Protein AF-A0A1H0SDX4-F1 (afdb_monomer_lite)

Foldseek 3Di:
DPDPVPCDDCLHPVNLVVLLVVLVVCVVVPNLLVSLVSLLVSLVSDDQPSVLVSLVSSLVSLVSDPPLVSSLVVLVSSLVSLVVSDDPSSVVSNVVSVVVNVVSVVVVVVVVVVVVVVVVVVVPPDPPPPPPPDPDPDDPPPPDD

Structure (mmCIF, N/CA/C/O backbone):
data_AF-A0A1H0SDX4-F1
#
_entry.id   AF-A0A1H0SDX4-F1
#
loop_
_atom_site.group_PDB
_atom_site.id
_atom_site.type_symbol
_atom_site.label_atom_id
_atom_site.label_alt_id
_atom_site.label_comp_id
_atom_site.label_asym_id
_atom_site.label_entity_id
_atom_site.label_seq_id
_atom_site.pdbx_PDB_ins_code
_atom_site.Cartn_x
_atom_site.Cartn_y
_atom_site.Cartn_z
_atom_site.occupancy
_atom_site.B_iso_or_equiv
_atom_site.auth_seq_id
_atom_site.auth_comp_id
_atom_site.auth_asym_id
_atom_site.auth_atom_id
_atom_site.pdbx_PDB_model_num
ATOM 1 N N . MET A 1 1 ? 18.695 -20.859 -31.201 1.00 43.53 1 MET A N 1
ATOM 2 C CA . MET A 1 1 ? 17.356 -20.350 -30.826 1.00 43.53 1 MET A CA 1
ATOM 3 C C . MET A 1 1 ? 17.317 -20.017 -29.330 1.00 43.53 1 MET A C 1
ATOM 5 O O . MET A 1 1 ? 16.929 -20.869 -28.556 1.00 43.53 1 MET A O 1
ATOM 9 N N . ARG A 1 2 ? 17.788 -18.836 -28.889 1.00 47.84 2 ARG A N 1
ATOM 10 C CA . ARG A 1 2 ? 17.746 -18.411 -27.460 1.00 47.84 2 ARG A CA 1
ATOM 11 C C . ARG A 1 2 ? 17.430 -16.915 -27.259 1.00 47.84 2 ARG A C 1
ATOM 13 O O . ARG A 1 2 ? 17.749 -16.353 -26.220 1.00 47.84 2 ARG A O 1
ATOM 20 N N . ARG A 1 3 ? 16.884 -16.236 -28.276 1.00 45.00 3 ARG A N 1
ATOM 21 C CA . ARG A 1 3 ? 16.671 -14.774 -28.240 1.00 45.00 3 ARG A CA 1
ATOM 22 C C . ARG A 1 3 ? 15.205 -14.359 -28.066 1.00 45.00 3 ARG A C 1
ATOM 24 O O . ARG A 1 3 ? 14.972 -13.271 -27.576 1.00 45.00 3 ARG A O 1
ATOM 31 N N . VAL A 1 4 ? 14.257 -15.238 -28.398 1.00 45.03 4 VAL A N 1
ATOM 32 C CA . VAL A 1 4 ? 12.817 -14.915 -28.457 1.00 45.03 4 VAL A CA 1
ATOM 33 C C . VAL A 1 4 ? 12.104 -15.111 -27.106 1.00 45.03 4 VAL A C 1
ATOM 35 O O . VAL A 1 4 ? 11.109 -14.460 -26.832 1.00 45.03 4 VAL A O 1
ATOM 38 N N . GLU A 1 5 ? 12.636 -15.935 -26.197 1.00 45.16 5 GLU A N 1
ATOM 39 C CA . GLU A 1 5 ? 11.989 -16.209 -24.894 1.00 45.16 5 GLU A CA 1
ATOM 40 C C . GLU A 1 5 ? 12.145 -15.081 -23.855 1.00 45.16 5 GLU A C 1
ATOM 42 O O . GLU A 1 5 ? 11.509 -15.127 -22.809 1.00 45.16 5 GLU A O 1
ATOM 47 N N . ARG A 1 6 ? 12.965 -14.056 -24.127 1.00 50.19 6 ARG A N 1
ATOM 48 C CA . ARG A 1 6 ? 13.150 -12.899 -23.227 1.00 50.19 6 ARG A CA 1
ATOM 49 C C . ARG A 1 6 ? 12.238 -11.713 -23.537 1.00 50.19 6 ARG A C 1
ATOM 51 O O . ARG A 1 6 ? 12.244 -10.744 -22.790 1.00 50.19 6 ARG A O 1
ATOM 58 N N . GLU A 1 7 ? 11.482 -11.752 -24.631 1.00 50.78 7 GLU A N 1
ATOM 59 C CA . GLU A 1 7 ? 10.696 -10.593 -25.079 1.00 50.78 7 GLU A CA 1
ATOM 60 C C . GLU A 1 7 ? 9.348 -10.453 -24.345 1.00 50.78 7 GLU A C 1
ATOM 62 O O . GLU A 1 7 ? 8.697 -9.424 -24.477 1.00 50.78 7 GLU A O 1
ATOM 67 N N . HIS A 1 8 ? 8.939 -11.432 -23.524 1.00 58.25 8 HIS A N 1
ATOM 68 C CA . HIS A 1 8 ? 7.619 -11.445 -22.871 1.00 58.25 8 HIS A CA 1
ATOM 69 C C . HIS A 1 8 ? 7.610 -12.044 -21.453 1.00 58.25 8 HIS A C 1
ATOM 71 O O . HIS A 1 8 ? 6.605 -12.615 -21.030 1.00 58.25 8 HIS A O 1
ATOM 77 N N . ASP A 1 9 ? 8.715 -11.958 -20.710 1.00 76.44 9 ASP A N 1
ATOM 78 C CA . ASP A 1 9 ? 8.702 -12.381 -19.306 1.00 76.44 9 ASP A CA 1
ATOM 79 C C . ASP A 1 9 ? 7.972 -11.362 -18.404 1.00 76.44 9 ASP A C 1
ATOM 81 O O . ASP A 1 9 ? 7.604 -10.263 -18.827 1.00 76.44 9 ASP A O 1
ATOM 85 N N . ALA A 1 10 ? 7.721 -11.732 -17.144 1.00 81.19 10 ALA A N 1
ATOM 86 C CA . ALA A 1 10 ? 6.978 -10.899 -16.191 1.00 81.19 10 ALA A CA 1
ATOM 87 C C . ALA A 1 10 ? 7.663 -9.555 -15.861 1.00 81.19 10 ALA A C 1
ATOM 89 O O . ALA A 1 10 ? 7.050 -8.707 -15.210 1.00 81.19 10 ALA A O 1
ATOM 90 N N . SER A 1 11 ? 8.909 -9.367 -16.303 1.00 85.25 11 SER A N 1
ATOM 91 C CA . SER A 1 11 ? 9.686 -8.140 -16.145 1.00 85.25 11 SER A CA 1
ATOM 92 C C . SER A 1 11 ? 9.654 -7.262 -17.397 1.00 85.25 11 SER A C 1
ATOM 94 O O . SER A 1 11 ? 10.165 -6.142 -17.369 1.00 85.25 11 SER A O 1
ATOM 96 N N . HIS A 1 12 ? 9.056 -7.731 -18.497 1.00 88.38 12 HIS A N 1
ATOM 97 C CA . HIS A 1 12 ? 8.905 -6.933 -19.704 1.00 88.38 12 HIS A CA 1
ATOM 98 C C . HIS A 1 12 ? 8.064 -5.672 -19.413 1.00 88.38 12 HIS A C 1
ATOM 100 O O . HIS A 1 12 ? 7.008 -5.784 -18.783 1.00 88.38 12 HIS A O 1
ATOM 106 N N . PRO A 1 13 ? 8.438 -4.478 -19.919 1.00 90.12 13 PRO A N 1
ATOM 107 C CA . PRO A 1 13 ? 7.722 -3.223 -19.663 1.00 90.12 13 PRO A CA 1
ATOM 108 C C . PRO A 1 13 ? 6.201 -3.290 -19.853 1.00 90.12 13 PRO A C 1
ATOM 110 O O . PRO A 1 13 ? 5.449 -2.761 -19.040 1.00 90.12 13 PRO A O 1
ATOM 113 N N . TYR A 1 14 ? 5.718 -3.984 -20.890 1.00 91.25 14 TYR A N 1
ATOM 114 C CA . TYR A 1 14 ? 4.274 -4.177 -21.090 1.00 91.25 14 TYR A CA 1
ATOM 115 C C . TYR A 1 14 ? 3.609 -5.025 -20.001 1.00 91.25 14 TYR A C 1
ATOM 117 O O . TYR A 1 14 ? 2.480 -4.725 -19.622 1.00 91.25 14 TYR A O 1
ATOM 125 N N . ALA A 1 15 ? 4.290 -6.043 -19.470 1.00 91.56 15 ALA A N 1
ATOM 126 C CA . ALA A 1 15 ? 3.773 -6.840 -18.362 1.00 91.56 15 ALA A CA 1
ATOM 127 C C . ALA A 1 15 ? 3.708 -6.010 -17.070 1.00 91.56 15 ALA A C 1
ATOM 129 O O . ALA A 1 15 ? 2.715 -6.074 -16.346 1.00 91.56 15 ALA A O 1
ATOM 130 N N . LEU A 1 16 ? 4.718 -5.168 -16.823 1.00 93.19 16 LEU A N 1
ATOM 131 C CA . LEU A 1 16 ? 4.729 -4.242 -15.687 1.00 93.19 16 LEU A CA 1
ATOM 132 C C . LEU A 1 16 ? 3.601 -3.210 -15.790 1.00 93.19 16 LEU A C 1
ATOM 134 O O . LEU A 1 16 ? 2.842 -3.040 -14.841 1.00 93.19 16 LEU A O 1
ATOM 138 N N . ARG A 1 17 ? 3.410 -2.588 -16.960 1.00 94.69 17 ARG A N 1
ATOM 139 C CA . ARG A 1 17 ? 2.293 -1.652 -17.178 1.00 94.69 17 ARG A CA 1
ATOM 140 C C . ARG A 1 17 ? 0.928 -2.331 -17.068 1.00 94.69 17 ARG A C 1
ATOM 142 O O . ARG A 1 17 ? 0.016 -1.749 -16.491 1.00 94.69 17 ARG A O 1
ATOM 149 N N . ALA A 1 18 ? 0.781 -3.562 -17.556 1.00 95.19 18 ALA A N 1
ATOM 150 C CA . ALA A 1 18 ? -0.452 -4.326 -17.371 1.00 95.19 18 ALA A CA 1
ATOM 151 C C . ALA A 1 18 ? -0.751 -4.582 -15.883 1.00 95.19 18 ALA A C 1
ATOM 153 O O . ALA A 1 18 ? -1.899 -4.460 -15.462 1.00 95.19 18 ALA A O 1
ATOM 154 N N . ARG A 1 19 ? 0.274 -4.867 -15.071 1.00 96.06 19 ARG A N 1
ATOM 155 C CA . ARG A 1 19 ? 0.131 -4.998 -13.613 1.00 96.06 19 ARG A CA 1
ATOM 156 C C . ARG A 1 19 ? -0.230 -3.688 -12.921 1.00 96.06 19 ARG A C 1
ATOM 158 O O . ARG A 1 19 ? -1.080 -3.701 -12.041 1.00 96.06 19 ARG A O 1
ATOM 165 N N . GLU A 1 20 ? 0.342 -2.559 -13.333 1.00 97.19 20 GLU A N 1
ATOM 166 C CA . GLU A 1 20 ? -0.061 -1.244 -12.807 1.00 97.19 20 GLU A CA 1
ATOM 167 C C . GLU A 1 20 ? -1.537 -0.944 -13.096 1.00 97.19 20 GLU A C 1
ATOM 169 O O . GLU A 1 20 ? -2.257 -0.466 -12.222 1.00 97.19 20 GLU A O 1
ATOM 174 N N . LEU A 1 21 ? -2.007 -1.262 -14.307 1.00 97.88 21 LEU A N 1
ATOM 175 C CA . LEU A 1 21 ? -3.419 -1.123 -14.671 1.00 97.88 21 LEU A CA 1
ATOM 176 C C . LEU A 1 21 ? -4.310 -2.063 -13.854 1.00 97.88 21 LEU A C 1
ATOM 178 O O . LEU A 1 21 ? -5.388 -1.665 -13.420 1.00 97.88 21 LEU A O 1
ATOM 182 N N . TYR A 1 22 ? -3.853 -3.288 -13.599 1.00 98.06 22 TYR A N 1
ATOM 183 C CA . TYR A 1 22 ? -4.556 -4.223 -12.726 1.00 98.06 22 TYR A CA 1
ATOM 184 C C . TYR A 1 22 ? -4.647 -3.702 -11.282 1.00 98.06 22 TYR A C 1
ATOM 186 O O . TYR A 1 22 ? -5.729 -3.701 -10.699 1.00 98.06 22 TYR A O 1
ATOM 194 N N . ALA A 1 23 ? -3.556 -3.159 -10.736 1.00 98.31 23 ALA A N 1
ATOM 195 C CA . ALA A 1 23 ? -3.545 -2.502 -9.429 1.00 98.31 23 ALA A CA 1
ATOM 196 C C . ALA A 1 23 ? -4.515 -1.309 -9.372 1.00 98.31 23 ALA A C 1
ATOM 198 O O . ALA A 1 23 ? -5.189 -1.087 -8.366 1.00 98.31 23 ALA A O 1
ATOM 199 N N . HIS A 1 24 ? -4.621 -0.547 -10.462 1.00 98.00 24 HIS A N 1
ATOM 200 C CA . HIS A 1 24 ? -5.604 0.526 -10.577 1.00 98.00 24 HIS A CA 1
ATOM 201 C C . HIS A 1 24 ? -7.046 -0.003 -10.546 1.00 98.00 24 HIS A C 1
ATOM 203 O O . HIS A 1 24 ? -7.854 0.498 -9.769 1.00 98.00 24 HIS A O 1
ATOM 209 N N . ALA A 1 25 ? -7.353 -1.054 -11.307 1.00 98.50 25 ALA A N 1
ATOM 210 C CA . ALA A 1 25 ? -8.677 -1.678 -11.299 1.00 98.50 25 ALA A CA 1
ATOM 211 C C . ALA A 1 25 ? -9.048 -2.250 -9.916 1.00 98.50 25 ALA A C 1
ATOM 213 O O . ALA A 1 25 ? -10.182 -2.101 -9.466 1.00 98.50 25 ALA A O 1
ATOM 214 N N . LEU A 1 26 ? -8.086 -2.840 -9.195 1.00 98.56 26 LEU A N 1
ATOM 215 C CA . LEU A 1 26 ? -8.279 -3.292 -7.811 1.00 98.56 26 LEU A CA 1
ATOM 216 C C . LEU A 1 26 ? -8.693 -2.136 -6.889 1.00 98.56 26 LEU A C 1
ATOM 218 O O . LEU A 1 26 ? -9.624 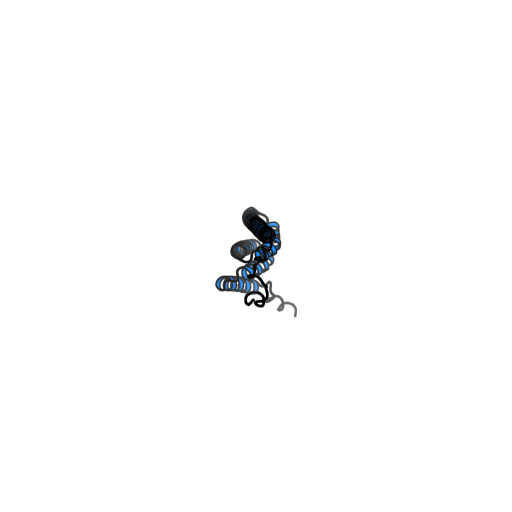-2.282 -6.097 1.00 98.56 26 LEU A O 1
ATOM 222 N N . MET A 1 27 ? -8.074 -0.959 -7.040 1.00 97.56 27 MET A N 1
ATOM 223 C CA . MET A 1 27 ? -8.490 0.240 -6.305 1.00 97.56 27 MET A CA 1
ATOM 224 C C . MET A 1 27 ? -9.913 0.677 -6.646 1.00 97.56 27 MET A C 1
ATOM 226 O O . MET A 1 27 ? -10.671 1.020 -5.738 1.00 97.56 27 MET A O 1
ATOM 230 N N . GLU A 1 28 ? -10.286 0.671 -7.926 1.00 97.12 28 GLU A N 1
ATOM 231 C CA . GLU A 1 28 ? -11.647 1.011 -8.363 1.00 97.12 28 GLU A CA 1
ATOM 232 C C . GLU A 1 28 ? -12.692 0.019 -7.833 1.00 97.12 28 GLU A C 1
ATOM 234 O O . GLU A 1 28 ? -13.835 0.395 -7.573 1.00 97.12 28 GLU A O 1
ATOM 239 N N . HIS A 1 29 ? -12.299 -1.236 -7.616 1.00 97.12 29 HIS A N 1
ATOM 240 C CA . HIS A 1 29 ? -13.137 -2.278 -7.020 1.00 97.12 29 HIS A CA 1
ATOM 241 C C . HIS A 1 29 ? -13.086 -2.326 -5.489 1.00 97.12 29 HIS A C 1
ATOM 243 O O . HIS A 1 29 ? -13.748 -3.165 -4.880 1.00 97.12 29 HIS A O 1
ATOM 249 N N . GLY A 1 30 ? -12.365 -1.400 -4.854 1.00 97.31 30 GLY A N 1
ATOM 250 C CA . GLY A 1 30 ? -12.333 -1.276 -3.401 1.00 97.31 30 GLY A CA 1
ATOM 251 C C . GLY A 1 30 ? -11.427 -2.287 -2.700 1.00 97.31 30 GLY A C 1
ATOM 252 O O . GLY A 1 30 ? -11.622 -2.520 -1.508 1.00 97.31 30 GLY A O 1
ATOM 253 N N . ASP A 1 31 ? -10.426 -2.839 -3.393 1.00 98.19 31 ASP A N 1
ATOM 254 C CA . ASP A 1 31 ? -9.373 -3.673 -2.803 1.00 98.19 31 ASP A CA 1
ATOM 255 C C . ASP A 1 31 ? -8.027 -2.922 -2.735 1.00 98.19 31 ASP A C 1
ATOM 257 O O . ASP A 1 31 ? -7.123 -3.120 -3.557 1.00 98.19 31 ASP A O 1
ATOM 261 N N . PRO A 1 32 ? -7.866 -2.020 -1.748 1.00 98.31 32 PRO A N 1
ATOM 262 C CA . PRO A 1 32 ? -6.633 -1.267 -1.582 1.00 98.31 32 PRO A CA 1
ATOM 263 C C . PRO A 1 32 ? -5.447 -2.108 -1.116 1.00 98.31 32 PRO A C 1
ATOM 265 O O . PRO A 1 32 ? -4.305 -1.677 -1.285 1.00 98.31 32 PRO A O 1
ATOM 268 N N . ALA A 1 33 ? -5.690 -3.277 -0.520 1.00 98.25 33 ALA A N 1
ATOM 269 C CA . ALA A 1 33 ? -4.616 -4.140 -0.057 1.00 98.25 33 ALA A CA 1
ATOM 270 C C . ALA A 1 33 ? -3.942 -4.824 -1.248 1.00 98.25 33 ALA A C 1
ATOM 272 O O . ALA A 1 33 ? -2.737 -4.653 -1.440 1.00 98.25 33 ALA A O 1
ATOM 273 N N . ALA A 1 34 ? -4.731 -5.484 -2.100 1.00 98.12 34 ALA A N 1
ATOM 274 C CA . ALA A 1 34 ? -4.219 -6.129 -3.303 1.00 98.12 34 ALA A CA 1
ATOM 275 C C . ALA A 1 34 ? -3.561 -5.114 -4.251 1.00 98.12 34 ALA A C 1
ATOM 277 O O . ALA A 1 34 ? -2.477 -5.358 -4.778 1.00 98.12 34 ALA A O 1
ATOM 278 N N . ALA A 1 35 ? -4.153 -3.925 -4.414 1.00 98.62 35 ALA A N 1
ATOM 279 C CA . ALA A 1 35 ? -3.553 -2.872 -5.231 1.00 98.62 35 ALA A CA 1
ATOM 280 C C . ALA A 1 35 ? -2.168 -2.439 -4.722 1.00 98.62 35 ALA A C 1
ATOM 282 O O . ALA A 1 35 ? -1.233 -2.272 -5.507 1.00 98.62 35 ALA A O 1
ATOM 283 N N . ALA A 1 36 ? -2.013 -2.265 -3.405 1.00 98.31 36 ALA A N 1
ATOM 284 C CA . ALA A 1 36 ? -0.725 -1.906 -2.822 1.00 98.31 36 ALA A CA 1
ATOM 285 C C . ALA A 1 36 ? 0.326 -3.005 -3.036 1.00 98.31 36 ALA A C 1
ATOM 287 O O . ALA A 1 36 ? 1.488 -2.687 -3.290 1.00 98.31 36 ALA A O 1
ATOM 288 N N . GLU A 1 37 ? -0.062 -4.279 -2.946 1.00 98.19 37 GLU A N 1
ATOM 289 C CA . GLU A 1 37 ? 0.830 -5.413 -3.211 1.00 98.19 37 GLU A CA 1
ATOM 290 C C . GLU A 1 37 ? 1.328 -5.428 -4.654 1.00 98.19 37 GLU A C 1
ATOM 292 O O . GLU A 1 37 ? 2.535 -5.546 -4.874 1.00 98.19 37 GLU A O 1
ATOM 297 N N . GLU A 1 38 ? 0.437 -5.223 -5.625 1.00 97.88 38 GLU A N 1
ATOM 298 C CA . GLU A 1 38 ? 0.809 -5.156 -7.040 1.00 97.88 38 GLU A CA 1
ATOM 299 C C . GLU A 1 38 ? 1.761 -3.985 -7.318 1.00 97.88 38 GLU A C 1
ATOM 301 O O . GLU A 1 38 ? 2.806 -4.172 -7.945 1.00 97.88 38 GLU A O 1
ATOM 306 N N . TYR A 1 39 ? 1.489 -2.793 -6.774 1.00 98.19 39 TYR A N 1
ATOM 307 C CA . TYR A 1 39 ? 2.403 -1.656 -6.916 1.00 98.19 39 TYR A CA 1
ATOM 308 C C . TYR A 1 39 ? 3.761 -1.895 -6.236 1.00 98.19 39 TYR A C 1
ATOM 310 O O . TYR A 1 39 ? 4.798 -1.548 -6.801 1.00 98.19 39 TYR A O 1
ATOM 318 N N . MET A 1 40 ? 3.800 -2.531 -5.057 1.00 97.25 40 MET A N 1
ATOM 319 C CA . MET A 1 40 ? 5.062 -2.922 -4.410 1.00 97.25 40 MET A CA 1
ATOM 320 C C . MET A 1 40 ? 5.836 -3.961 -5.229 1.00 97.25 40 MET A C 1
ATOM 322 O O . MET A 1 40 ? 7.069 -3.920 -5.268 1.00 97.25 40 MET A O 1
ATOM 326 N N . ALA A 1 41 ? 5.143 -4.909 -5.860 1.00 95.06 41 ALA A N 1
ATOM 327 C CA . ALA A 1 41 ? 5.756 -5.924 -6.706 1.00 95.06 41 ALA A CA 1
ATOM 328 C C . ALA A 1 41 ? 6.353 -5.301 -7.973 1.00 95.06 41 ALA A C 1
ATOM 330 O O . ALA A 1 41 ? 7.497 -5.591 -8.314 1.00 95.06 41 ALA A O 1
ATOM 331 N N . VAL A 1 42 ? 5.612 -4.405 -8.627 1.00 94.88 42 VAL A N 1
ATOM 332 C CA . VAL A 1 42 ? 6.055 -3.708 -9.840 1.00 94.88 42 VAL A CA 1
ATOM 333 C C . VAL A 1 42 ? 7.210 -2.744 -9.551 1.00 94.88 42 VAL A C 1
ATOM 335 O O . VAL A 1 42 ? 8.193 -2.744 -10.291 1.00 94.88 42 VAL A O 1
ATOM 338 N N . ALA A 1 43 ? 7.158 -1.998 -8.440 1.00 94.06 43 ALA A N 1
ATOM 339 C CA . ALA A 1 43 ? 8.236 -1.093 -8.038 1.00 94.06 43 ALA A CA 1
ATOM 340 C C . ALA A 1 43 ? 9.594 -1.804 -7.961 1.00 94.06 43 ALA A C 1
ATOM 342 O O . ALA A 1 43 ? 10.596 -1.256 -8.391 1.00 94.06 43 ALA A O 1
ATOM 343 N N . GLN A 1 44 ? 9.636 -3.040 -7.457 1.00 90.81 44 GLN A N 1
ATOM 344 C CA . GLN A 1 44 ? 10.881 -3.806 -7.309 1.00 90.81 44 GLN A CA 1
ATOM 345 C C . GLN A 1 44 ? 11.540 -4.205 -8.634 1.00 90.81 44 GLN A C 1
ATOM 347 O O . GLN A 1 44 ? 12.702 -4.610 -8.626 1.00 90.81 44 GLN A O 1
ATOM 352 N N . VAL A 1 45 ? 10.800 -4.142 -9.742 1.00 91.75 45 VAL A N 1
ATOM 353 C CA . VAL A 1 45 ? 11.289 -4.525 -11.071 1.00 91.75 45 VAL A CA 1
ATOM 354 C C . VAL A 1 45 ? 11.650 -3.297 -11.905 1.00 91.75 45 VAL A C 1
ATOM 356 O O . VAL A 1 45 ? 12.581 -3.355 -12.706 1.00 91.75 45 VAL A O 1
ATOM 359 N N . TRP A 1 46 ? 10.937 -2.187 -11.709 1.00 85.81 46 TRP A N 1
ATOM 360 C CA . TRP A 1 46 ? 11.243 -0.917 -12.359 1.00 85.81 46 TRP A CA 1
ATOM 361 C C . TRP A 1 46 ? 12.550 -0.272 -11.871 1.00 85.81 46 TRP A C 1
ATOM 363 O O . TRP A 1 46 ? 13.046 -0.556 -10.781 1.00 85.81 46 TRP A O 1
ATOM 373 N N . GLY A 1 47 ? 13.097 0.619 -12.707 1.00 78.25 47 GLY A N 1
ATOM 374 C CA . GLY A 1 47 ? 14.230 1.489 -12.380 1.00 78.25 47 GLY A CA 1
ATOM 375 C C . GLY A 1 47 ? 13.804 2.789 -11.687 1.00 78.25 47 GLY A C 1
ATOM 376 O O . GLY A 1 47 ? 12.638 2.973 -11.358 1.00 78.25 47 GLY A O 1
ATOM 377 N N . ASP A 1 48 ? 14.768 3.681 -11.461 1.00 81.56 48 ASP A N 1
ATOM 378 C CA . ASP A 1 48 ? 14.699 4.821 -10.533 1.00 81.56 48 ASP A CA 1
ATOM 379 C C . ASP A 1 48 ? 13.380 5.625 -10.489 1.00 81.56 48 ASP A C 1
ATOM 381 O O . ASP A 1 48 ? 12.818 5.790 -9.406 1.00 81.56 48 ASP A O 1
ATOM 385 N N . GLU A 1 49 ? 12.882 6.161 -11.608 1.00 86.25 49 GLU A N 1
ATOM 386 C CA . GLU A 1 49 ? 11.695 7.037 -11.599 1.00 86.25 49 GLU A CA 1
ATOM 387 C C . GLU A 1 49 ? 10.407 6.238 -11.354 1.00 86.25 49 GLU A C 1
ATOM 389 O O . GLU A 1 49 ? 9.663 6.513 -10.407 1.00 86.25 49 GLU A O 1
ATOM 394 N N . GLU A 1 50 ? 10.181 5.181 -12.135 1.00 92.12 50 GLU A N 1
ATOM 395 C CA . GLU A 1 50 ? 9.000 4.329 -12.007 1.00 92.12 50 GLU A CA 1
ATOM 396 C C . GLU A 1 50 ? 8.966 3.565 -10.673 1.00 92.12 50 GLU A C 1
ATOM 398 O O . GLU A 1 50 ? 7.886 3.251 -10.163 1.00 92.12 50 GLU A O 1
ATOM 403 N N . TYR A 1 51 ? 10.125 3.306 -10.063 1.00 93.44 51 TYR A N 1
ATOM 404 C CA . TYR A 1 51 ? 10.238 2.775 -8.707 1.00 93.44 51 TYR A CA 1
ATOM 405 C C . TYR A 1 51 ? 9.511 3.674 -7.698 1.00 93.44 51 TYR A C 1
ATOM 407 O O . TYR A 1 51 ? 8.690 3.200 -6.904 1.00 93.44 51 TYR A O 1
ATOM 415 N N . TRP A 1 52 ? 9.772 4.984 -7.738 1.00 94.31 52 TRP A N 1
ATOM 416 C CA . TRP A 1 52 ? 9.180 5.930 -6.795 1.00 94.31 52 TRP A CA 1
ATOM 417 C C . TRP A 1 52 ? 7.709 6.196 -7.074 1.00 94.31 52 TRP A C 1
ATOM 419 O O . TRP A 1 52 ? 6.924 6.246 -6.127 1.00 94.31 52 TRP A O 1
ATOM 429 N N . GLU A 1 53 ? 7.310 6.296 -8.342 1.00 94.75 53 GLU A N 1
ATOM 430 C CA . GLU A 1 53 ? 5.897 6.437 -8.702 1.00 94.75 53 GLU A CA 1
ATOM 431 C C . GLU A 1 53 ? 5.059 5.284 -8.145 1.00 94.75 53 GLU A C 1
ATOM 433 O O . GLU A 1 53 ? 4.021 5.499 -7.511 1.00 94.75 53 GLU A O 1
ATOM 438 N N . ASN A 1 54 ? 5.535 4.051 -8.327 1.00 96.56 54 ASN A N 1
ATOM 439 C CA . ASN A 1 54 ? 4.843 2.871 -7.836 1.00 96.56 54 ASN A CA 1
ATOM 440 C C . ASN A 1 54 ? 4.853 2.795 -6.301 1.00 96.56 54 ASN A C 1
ATOM 442 O O . ASN A 1 54 ? 3.845 2.414 -5.708 1.00 96.56 54 ASN A O 1
ATOM 446 N N . LEU A 1 55 ? 5.918 3.231 -5.619 1.00 96.62 55 LEU A N 1
ATOM 447 C CA . LEU A 1 55 ? 5.919 3.287 -4.151 1.00 96.62 55 LEU A CA 1
ATOM 448 C C . LEU A 1 55 ? 5.013 4.371 -3.568 1.00 96.62 55 LEU A C 1
ATOM 450 O O . LEU A 1 55 ? 4.413 4.138 -2.515 1.00 96.62 55 LEU A O 1
ATOM 454 N N . CYS A 1 56 ? 4.867 5.517 -4.234 1.00 96.44 56 CYS A N 1
ATOM 455 C CA . CYS A 1 56 ? 3.864 6.515 -3.868 1.00 96.44 56 CYS A CA 1
ATOM 456 C C . CYS A 1 56 ? 2.458 5.908 -3.964 1.00 96.44 56 CYS A C 1
ATOM 458 O O . CYS A 1 56 ? 1.718 5.917 -2.979 1.00 96.44 56 CYS A O 1
ATOM 460 N N . ARG A 1 57 ? 2.133 5.270 -5.099 1.00 97.62 57 ARG A N 1
ATOM 461 C CA . ARG A 1 57 ? 0.844 4.584 -5.295 1.00 97.62 57 ARG A CA 1
ATOM 462 C C . ARG A 1 57 ? 0.619 3.482 -4.259 1.00 97.62 57 ARG A C 1
ATOM 464 O O . ARG A 1 57 ? -0.463 3.405 -3.683 1.00 97.62 57 ARG A O 1
ATOM 471 N N . ALA A 1 58 ? 1.637 2.676 -3.957 1.00 98.12 58 ALA A N 1
ATOM 472 C CA . ALA A 1 58 ? 1.561 1.648 -2.921 1.00 98.12 58 ALA A CA 1
ATOM 473 C C . ALA A 1 58 ? 1.280 2.239 -1.530 1.00 98.12 58 ALA A C 1
ATOM 475 O O . ALA A 1 58 ? 0.455 1.699 -0.796 1.00 98.12 58 ALA A O 1
ATOM 476 N N . CYS A 1 59 ? 1.925 3.354 -1.164 1.00 98.00 59 CYS A N 1
ATOM 477 C CA . CYS A 1 59 ? 1.675 4.040 0.106 1.00 98.00 59 CYS A CA 1
ATOM 478 C C . CYS A 1 59 ? 0.251 4.601 0.190 1.00 98.00 59 CYS A C 1
ATOM 480 O O . CYS A 1 59 ? -0.382 4.477 1.241 1.00 98.00 59 CYS A O 1
ATOM 482 N N . ASP A 1 60 ? -0.258 5.173 -0.901 1.00 97.62 60 ASP A N 1
ATOM 483 C CA . ASP A 1 60 ? -1.623 5.700 -0.979 1.00 97.62 60 ASP A CA 1
ATOM 484 C C . ASP A 1 60 ? -2.668 4.586 -0.851 1.00 97.62 60 ASP A C 1
ATOM 486 O O . ASP A 1 60 ? -3.624 4.715 -0.081 1.00 97.62 60 ASP A O 1
ATOM 490 N N . CYS A 1 61 ? -2.464 3.470 -1.558 1.00 98.25 61 CYS A N 1
ATOM 491 C CA . CYS A 1 61 ? -3.318 2.285 -1.470 1.00 98.25 61 CYS A CA 1
ATOM 492 C C . CYS A 1 61 ? -3.278 1.709 -0.050 1.00 98.25 61 CYS A C 1
ATOM 494 O O . CYS A 1 61 ? -4.314 1.599 0.604 1.00 98.25 61 CYS A O 1
ATOM 496 N N . TRP A 1 62 ? -2.078 1.469 0.491 1.00 98.12 62 TRP A N 1
ATOM 497 C CA . TRP A 1 62 ? -1.896 1.006 1.865 1.00 98.12 62 TRP A CA 1
ATOM 498 C C . TRP A 1 62 ? -2.614 1.921 2.862 1.00 98.12 62 TRP A C 1
ATOM 500 O O . TRP A 1 62 ? -3.318 1.427 3.743 1.00 98.12 62 TRP A O 1
ATOM 510 N N . GLY A 1 63 ? -2.508 3.245 2.690 1.00 96.88 63 GLY A N 1
ATOM 511 C CA . GLY A 1 63 ? -3.182 4.286 3.473 1.00 96.88 63 GLY A CA 1
ATOM 512 C C . GLY A 1 63 ? -4.705 4.136 3.582 1.00 96.88 63 GLY A C 1
ATOM 513 O O . GLY A 1 63 ? -5.293 4.606 4.557 1.00 96.88 63 GLY A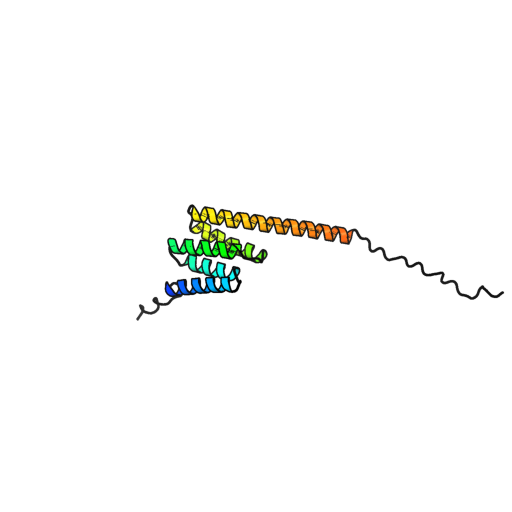 O 1
ATOM 514 N N . ARG A 1 64 ? -5.329 3.454 2.616 1.00 96.69 64 ARG A N 1
ATOM 515 C CA . ARG A 1 64 ? -6.778 3.219 2.517 1.00 96.69 64 ARG A CA 1
ATOM 516 C C . ARG A 1 64 ? -7.212 1.834 3.006 1.00 96.69 64 ARG A C 1
ATOM 518 O O . ARG A 1 64 ? -8.409 1.587 3.094 1.00 96.69 64 ARG A O 1
ATOM 525 N N . VAL A 1 65 ? -6.278 0.946 3.353 1.00 96.81 65 VAL A N 1
ATOM 526 C CA . VAL A 1 65 ? -6.594 -0.381 3.911 1.00 96.81 65 VAL A CA 1
ATOM 527 C C . VAL A 1 65 ? -7.288 -0.218 5.264 1.00 96.81 65 VAL A C 1
ATOM 529 O O . VAL A 1 65 ? -6.701 0.338 6.194 1.00 96.81 65 VAL A O 1
ATOM 532 N N . VAL A 1 66 ? -8.539 -0.677 5.355 1.00 92.25 66 VAL A N 1
ATOM 533 C CA . VAL A 1 66 ? -9.391 -0.550 6.553 1.00 92.25 66 VAL A CA 1
ATOM 534 C C . VAL A 1 66 ? -9.125 -1.670 7.559 1.00 92.25 66 VAL A C 1
ATOM 536 O O . VAL A 1 66 ? -9.207 -1.438 8.763 1.00 92.25 66 VAL A O 1
ATOM 539 N N . ASP A 1 67 ? -8.762 -2.866 7.086 1.00 92.25 67 ASP A N 1
ATOM 540 C CA . ASP A 1 67 ? -8.334 -3.956 7.961 1.00 92.25 67 ASP A CA 1
ATOM 541 C C . ASP A 1 67 ? -7.001 -3.588 8.634 1.00 92.25 67 ASP A C 1
ATOM 543 O O . ASP A 1 67 ? -5.943 -3.520 8.004 1.00 92.25 67 ASP A O 1
ATOM 547 N N . LEU A 1 68 ? -7.063 -3.324 9.940 1.00 88.50 68 LEU A N 1
ATOM 548 C CA . LEU A 1 68 ? -5.924 -2.838 10.717 1.00 88.50 68 LEU A CA 1
ATOM 549 C C . LEU A 1 68 ? -4.868 -3.921 10.968 1.00 88.50 68 LEU A C 1
ATOM 551 O O . LEU A 1 68 ? -3.712 -3.587 11.225 1.00 88.50 68 LEU A O 1
ATOM 555 N N . ALA A 1 69 ? -5.245 -5.202 10.965 1.00 89.94 69 ALA A N 1
ATOM 556 C CA . ALA A 1 69 ? -4.286 -6.296 11.101 1.00 89.94 69 ALA A CA 1
ATOM 557 C C . ALA A 1 69 ? -3.496 -6.446 9.800 1.00 89.94 69 ALA A C 1
ATOM 559 O O . ALA A 1 69 ? -2.266 -6.401 9.822 1.00 89.94 69 ALA A O 1
ATOM 560 N N . LEU A 1 70 ? -4.203 -6.475 8.671 1.00 93.69 70 LEU A N 1
ATOM 561 C CA . LEU A 1 70 ? -3.587 -6.540 7.352 1.00 93.69 70 LEU A CA 1
ATOM 562 C C . LEU A 1 70 ? -2.697 -5.318 7.076 1.00 93.69 70 LEU A C 1
ATOM 564 O O . LEU A 1 70 ? -1.551 -5.457 6.650 1.00 93.69 70 LEU A O 1
ATOM 568 N N . ALA A 1 71 ? -3.168 -4.109 7.400 1.00 94.50 71 ALA A N 1
ATOM 569 C CA . ALA A 1 71 ? -2.369 -2.895 7.246 1.00 94.50 71 ALA A CA 1
ATOM 570 C C . ALA A 1 71 ? -1.050 -2.952 8.045 1.00 94.50 71 ALA A C 1
ATOM 572 O O . ALA A 1 71 ? -0.021 -2.467 7.569 1.00 94.50 71 ALA A O 1
ATOM 573 N N . GLU A 1 72 ? -1.040 -3.549 9.240 1.00 93.31 72 GLU A N 1
ATOM 574 C CA . GLU A 1 72 ? 0.190 -3.736 10.020 1.00 93.31 72 GLU A CA 1
ATOM 575 C C . GLU A 1 72 ? 1.152 -4.736 9.371 1.00 93.31 72 GLU A C 1
ATOM 577 O O . GLU A 1 72 ? 2.354 -4.462 9.284 1.00 93.31 72 GLU A O 1
ATOM 582 N N . GLU A 1 73 ? 0.635 -5.862 8.880 1.00 94.56 73 GLU A N 1
ATOM 583 C CA . GLU A 1 73 ? 1.426 -6.892 8.202 1.00 94.56 73 GLU A CA 1
ATOM 584 C C . GLU A 1 73 ? 2.115 -6.335 6.950 1.00 94.56 73 GLU A C 1
ATOM 586 O O . GLU A 1 73 ? 3.330 -6.488 6.775 1.00 94.56 73 GLU A O 1
ATOM 591 N N . MET A 1 74 ? 1.365 -5.590 6.136 1.00 97.31 74 MET A N 1
ATOM 592 C CA . MET A 1 74 ? 1.848 -4.961 4.904 1.00 97.31 74 MET A CA 1
ATOM 593 C C . MET A 1 74 ? 2.866 -3.842 5.143 1.00 97.31 74 MET A C 1
ATOM 595 O O . MET A 1 74 ? 3.705 -3.550 4.286 1.00 97.31 74 MET A O 1
ATOM 599 N N . ALA A 1 75 ? 2.841 -3.192 6.305 1.00 96.38 75 ALA A N 1
ATOM 600 C CA . ALA A 1 75 ? 3.718 -2.053 6.537 1.00 96.38 75 ALA A CA 1
ATOM 601 C C . ALA A 1 75 ? 5.198 -2.456 6.607 1.00 96.38 75 ALA A C 1
ATOM 603 O O . ALA A 1 75 ? 6.082 -1.662 6.277 1.00 96.38 75 ALA A O 1
ATOM 604 N N . ARG A 1 76 ? 5.501 -3.694 7.018 1.00 95.62 76 ARG A N 1
ATOM 605 C CA . ARG A 1 76 ? 6.882 -4.184 7.099 1.00 95.62 76 ARG A CA 1
ATOM 606 C C . ARG A 1 76 ? 7.558 -4.294 5.725 1.00 95.62 76 ARG A C 1
ATOM 608 O O . ARG A 1 76 ? 8.657 -3.742 5.603 1.00 95.62 76 ARG A O 1
ATOM 615 N N . PRO A 1 77 ? 6.995 -4.985 4.713 1.00 96.75 77 PRO A N 1
ATOM 616 C CA . PRO A 1 77 ? 7.567 -4.979 3.368 1.00 96.75 77 PRO A CA 1
ATOM 617 C C . PRO A 1 77 ? 7.605 -3.567 2.769 1.00 96.75 77 PRO A C 1
ATOM 619 O O . PRO A 1 77 ? 8.657 -3.176 2.264 1.00 96.75 77 PRO A O 1
ATOM 622 N N . LEU A 1 78 ? 6.559 -2.752 2.948 1.00 97.00 78 LEU A N 1
ATOM 623 C CA . LEU A 1 78 ? 6.537 -1.373 2.448 1.00 97.00 78 LEU A CA 1
ATOM 624 C C . LEU A 1 78 ? 7.690 -0.523 3.015 1.00 97.00 78 LEU A C 1
ATOM 626 O O . LEU A 1 78 ? 8.435 0.117 2.275 1.00 97.00 78 LEU A O 1
ATOM 630 N N . LEU A 1 79 ? 7.924 -0.575 4.331 1.00 97.12 79 LEU A N 1
ATOM 631 C CA . LEU A 1 79 ? 9.037 0.133 4.977 1.00 97.12 79 LEU A CA 1
ATOM 632 C C . LEU A 1 79 ? 10.418 -0.360 4.527 1.00 97.12 79 LEU A C 1
ATOM 634 O O . LEU A 1 79 ? 11.376 0.417 4.581 1.00 97.12 79 LEU A O 1
ATOM 638 N N . ARG A 1 80 ? 10.551 -1.634 4.135 1.00 96.12 80 ARG A N 1
ATOM 639 C CA . ARG A 1 80 ? 11.806 -2.164 3.580 1.00 96.12 80 ARG A CA 1
ATOM 640 C C . ARG A 1 80 ? 12.079 -1.564 2.210 1.00 96.12 80 ARG A C 1
ATOM 642 O O . ARG A 1 80 ? 13.194 -1.097 1.999 1.00 96.12 80 ARG A O 1
ATOM 649 N N . LEU A 1 81 ? 11.071 -1.514 1.339 1.00 95.62 81 LEU A N 1
ATOM 650 C CA . LEU A 1 81 ? 11.193 -0.904 0.016 1.00 95.62 81 LEU A CA 1
ATOM 651 C C . LEU A 1 81 ? 11.549 0.575 0.143 1.00 95.62 81 LEU A C 1
ATOM 653 O O . LEU A 1 81 ? 12.614 0.987 -0.292 1.00 95.62 81 LEU A O 1
ATOM 657 N N . LEU A 1 82 ? 10.775 1.344 0.908 1.00 96.00 82 LEU A N 1
ATOM 658 C CA . LEU A 1 82 ? 11.052 2.767 1.128 1.00 96.00 82 LEU A CA 1
ATOM 659 C C . LEU A 1 82 ? 12.433 3.056 1.746 1.00 96.00 82 LEU A C 1
ATOM 661 O O . LEU A 1 82 ? 12.936 4.176 1.654 1.00 96.00 82 LEU A O 1
ATOM 665 N N . ARG A 1 83 ? 13.034 2.093 2.457 1.00 94.31 83 ARG A N 1
ATOM 666 C CA . ARG A 1 83 ? 14.412 2.204 2.956 1.00 94.31 83 ARG A CA 1
ATOM 667 C C . ARG A 1 83 ? 15.430 1.910 1.857 1.00 94.31 83 ARG A C 1
ATOM 669 O O . ARG A 1 83 ? 16.449 2.588 1.827 1.00 94.31 83 ARG A O 1
ATOM 676 N N . ALA A 1 84 ? 15.166 0.917 1.012 1.00 92.56 84 ALA A N 1
ATOM 677 C CA . ALA A 1 84 ? 16.044 0.523 -0.083 1.00 92.56 84 ALA A CA 1
ATOM 678 C C . ALA A 1 84 ? 16.202 1.640 -1.124 1.00 92.56 84 ALA A C 1
ATOM 680 O O . ALA A 1 84 ? 17.326 1.912 -1.525 1.00 92.56 84 ALA A O 1
ATOM 681 N N . GLY A 1 85 ? 15.116 2.335 -1.481 1.00 89.12 85 GLY A N 1
ATOM 682 C CA . GLY A 1 85 ? 15.191 3.484 -2.389 1.00 89.12 85 GLY A CA 1
ATOM 683 C C . GLY A 1 85 ? 15.948 4.683 -1.807 1.00 89.12 85 GLY A C 1
ATOM 684 O O . GLY A 1 85 ? 16.579 5.442 -2.537 1.00 89.12 85 GLY A O 1
ATOM 685 N N . GLY A 1 86 ? 15.926 4.858 -0.481 1.00 88.56 86 GLY A N 1
ATOM 686 C CA . GLY A 1 86 ? 16.596 5.975 0.189 1.00 88.56 86 GLY A CA 1
ATOM 687 C C . GLY A 1 86 ? 16.009 7.347 -0.173 1.00 88.56 86 GLY A C 1
ATOM 688 O O . GLY A 1 86 ? 14.826 7.472 -0.478 1.00 88.56 86 GLY A O 1
ATOM 689 N N . GLY A 1 87 ? 16.833 8.393 -0.088 1.00 89.50 87 GLY A N 1
ATOM 690 C CA . GLY A 1 87 ? 16.474 9.741 -0.534 1.00 89.50 87 GLY A CA 1
ATOM 691 C C . GLY A 1 87 ? 15.403 10.468 0.295 1.00 89.50 87 GLY A C 1
ATOM 692 O O . GLY A 1 87 ? 14.736 9.915 1.169 1.00 89.50 87 GLY A O 1
ATOM 693 N N . ALA A 1 88 ? 15.229 11.757 -0.002 1.00 89.31 88 ALA A N 1
ATOM 694 C CA . ALA A 1 88 ? 14.280 12.615 0.708 1.00 89.31 88 ALA A CA 1
ATOM 695 C C . ALA A 1 88 ? 12.814 12.179 0.519 1.00 89.31 88 ALA A C 1
ATOM 697 O O . ALA A 1 88 ? 11.996 12.378 1.420 1.00 89.31 88 ALA A O 1
ATOM 698 N N . GLU A 1 89 ? 12.482 11.582 -0.627 1.00 84.94 89 GLU A N 1
ATOM 699 C CA . GLU A 1 89 ? 11.126 11.112 -0.918 1.00 84.94 89 GLU A CA 1
ATOM 700 C C . GLU A 1 89 ? 10.782 9.858 -0.107 1.00 84.94 89 GLU A C 1
ATOM 702 O O . GLU A 1 89 ? 9.785 9.838 0.621 1.00 84.94 89 GLU A O 1
ATOM 707 N N . GLY A 1 90 ? 11.688 8.873 -0.083 1.00 88.06 90 GLY A N 1
ATOM 708 C CA . GLY A 1 90 ? 11.573 7.718 0.801 1.00 88.06 90 GLY A CA 1
ATOM 709 C C . GLY A 1 90 ? 11.452 8.125 2.270 1.00 88.06 90 GLY A C 1
ATOM 710 O O . GLY A 1 90 ? 10.637 7.569 3.003 1.00 88.06 90 GLY A O 1
ATOM 711 N N . ASP A 1 91 ? 12.198 9.138 2.717 1.00 93.44 91 ASP A N 1
ATOM 712 C CA . ASP A 1 91 ? 12.111 9.655 4.087 1.00 93.44 91 ASP A CA 1
ATOM 713 C C . ASP A 1 91 ? 10.711 10.176 4.449 1.00 93.44 91 ASP A C 1
ATOM 715 O O . ASP A 1 91 ? 10.224 9.908 5.554 1.00 93.44 91 ASP A O 1
ATOM 719 N N . LYS A 1 92 ? 10.050 10.907 3.539 1.00 93.69 92 LYS A N 1
ATOM 720 C CA . LYS A 1 92 ? 8.680 11.411 3.743 1.00 93.69 92 LYS A CA 1
ATOM 721 C C . LYS A 1 92 ? 7.687 10.260 3.856 1.00 93.69 92 LYS A C 1
ATOM 723 O O . LYS A 1 92 ? 6.951 10.190 4.842 1.00 93.69 92 LYS A O 1
ATOM 728 N N . LEU A 1 93 ? 7.722 9.329 2.906 1.00 95.50 93 LEU A N 1
ATOM 729 C CA . LEU A 1 93 ? 6.823 8.177 2.884 1.00 95.50 93 LEU A CA 1
ATOM 730 C C . LEU A 1 93 ? 7.032 7.271 4.108 1.00 95.50 93 LEU A C 1
ATOM 732 O O . LEU A 1 93 ? 6.067 6.833 4.732 1.00 95.50 93 LEU A O 1
ATOM 736 N N . ARG A 1 94 ? 8.277 7.066 4.565 1.00 96.38 94 ARG A N 1
ATOM 737 C CA . ARG A 1 94 ? 8.539 6.310 5.806 1.00 96.38 94 ARG A CA 1
ATOM 738 C C . ARG A 1 94 ? 7.965 6.998 7.037 1.00 96.38 94 ARG A C 1
ATOM 740 O O . ARG A 1 94 ? 7.493 6.302 7.936 1.00 96.38 94 ARG A O 1
ATOM 747 N N . ARG A 1 95 ? 8.012 8.334 7.116 1.00 96.56 95 ARG A N 1
ATOM 748 C CA . ARG A 1 95 ? 7.367 9.075 8.214 1.00 96.56 95 ARG A CA 1
ATOM 749 C C . ARG A 1 95 ? 5.856 8.873 8.191 1.00 96.56 95 ARG A C 1
ATOM 751 O O . ARG A 1 95 ? 5.298 8.579 9.244 1.00 96.56 95 ARG A O 1
ATOM 758 N N . PHE A 1 96 ? 5.232 8.949 7.017 1.00 95.81 96 PHE A N 1
ATOM 759 C CA . PHE A 1 96 ? 3.806 8.670 6.847 1.00 95.81 96 PHE A CA 1
ATOM 760 C C . PHE A 1 96 ? 3.436 7.258 7.329 1.00 95.81 96 PHE A C 1
ATOM 762 O O . PHE A 1 96 ? 2.606 7.112 8.229 1.00 95.81 96 PHE A O 1
ATOM 769 N N . VAL A 1 97 ? 4.115 6.224 6.817 1.00 96.81 97 VAL A N 1
ATOM 770 C CA . VAL A 1 97 ? 3.833 4.825 7.181 1.00 96.81 97 VAL A CA 1
ATOM 771 C C . VAL A 1 97 ? 4.022 4.588 8.681 1.00 96.81 97 VAL A C 1
ATOM 773 O O . VAL A 1 97 ? 3.174 3.977 9.330 1.00 96.81 97 VAL A O 1
ATOM 776 N N . ARG A 1 98 ? 5.098 5.122 9.274 1.00 96.06 98 ARG A N 1
ATOM 777 C CA . ARG A 1 98 ? 5.345 5.011 10.721 1.00 96.06 98 ARG A CA 1
ATOM 778 C C . ARG A 1 98 ? 4.282 5.718 11.552 1.00 96.06 98 ARG A C 1
ATOM 780 O O . ARG A 1 98 ? 3.815 5.142 12.528 1.00 96.06 98 ARG A O 1
ATOM 787 N N . ALA A 1 99 ? 3.905 6.942 11.190 1.00 95.44 99 ALA A N 1
ATOM 788 C CA . ALA A 1 99 ? 2.903 7.705 11.926 1.00 95.44 99 ALA A CA 1
ATOM 789 C C . ALA A 1 99 ? 1.559 6.967 11.957 1.00 95.44 99 ALA A C 1
ATOM 791 O O . ALA A 1 99 ? 0.964 6.810 13.023 1.00 95.44 99 ALA A O 1
ATOM 792 N N . ARG A 1 100 ? 1.126 6.432 10.810 1.00 94.50 100 ARG A N 1
ATOM 793 C CA . ARG A 1 100 ? -0.101 5.639 10.737 1.00 94.50 100 ARG A CA 1
ATOM 794 C C . ARG A 1 100 ? 0.009 4.333 11.526 1.00 94.50 100 ARG A C 1
ATOM 796 O O . ARG A 1 100 ? -0.893 4.046 12.301 1.00 94.50 100 ARG A O 1
ATOM 803 N N . LEU A 1 101 ? 1.118 3.594 11.436 1.00 93.31 101 LEU A N 1
ATOM 804 C CA . LEU A 1 101 ? 1.345 2.404 12.275 1.00 93.31 101 LEU A CA 1
ATOM 805 C C . LEU A 1 101 ? 1.259 2.700 13.778 1.00 93.31 101 LEU A C 1
ATOM 807 O O . LEU A 1 101 ? 0.669 1.927 14.533 1.00 93.31 101 LEU A O 1
ATOM 811 N N . HIS A 1 102 ? 1.836 3.819 14.221 1.00 92.44 102 HIS A N 1
ATOM 812 C CA . HIS A 1 102 ? 1.728 4.249 15.612 1.00 92.44 102 HIS A CA 1
ATOM 813 C C . HIS A 1 102 ? 0.278 4.542 16.011 1.00 92.44 102 HIS A C 1
ATOM 815 O O . HIS A 1 102 ? -0.135 4.132 17.096 1.00 92.44 102 HIS A O 1
ATOM 821 N N . ALA A 1 103 ? -0.502 5.189 15.140 1.00 89.25 103 ALA A N 1
ATOM 822 C CA . ALA A 1 103 ? -1.924 5.426 15.375 1.00 89.25 103 ALA A CA 1
ATOM 823 C C . ALA A 1 103 ? -2.723 4.111 15.465 1.00 89.25 103 ALA A C 1
ATOM 825 O O . ALA A 1 103 ? -3.511 3.946 16.395 1.00 89.25 103 ALA A O 1
ATOM 826 N N . LEU A 1 104 ? -2.457 3.146 14.575 1.00 86.38 104 LEU A N 1
ATOM 827 C CA . LEU A 1 104 ? -3.071 1.809 14.602 1.00 86.38 104 LEU A CA 1
ATOM 828 C C . LEU A 1 104 ? -2.772 1.076 15.918 1.00 86.38 104 LEU A C 1
ATOM 830 O O . LEU A 1 104 ? -3.675 0.576 16.589 1.00 86.38 104 LEU A O 1
ATOM 834 N N . SER A 1 105 ? -1.506 1.096 16.339 1.00 86.12 105 SER A N 1
ATOM 835 C CA . SER A 1 105 ? -1.066 0.469 17.589 1.00 86.12 105 SER A CA 1
ATOM 836 C C . SER A 1 105 ? -1.692 1.122 18.828 1.00 86.12 105 SER A C 1
ATOM 838 O O . SER A 1 105 ? -2.014 0.436 19.800 1.00 86.12 105 SER A O 1
ATOM 840 N N . ALA A 1 106 ? -1.860 2.448 18.816 1.00 86.44 106 ALA A N 1
ATOM 841 C CA . ALA A 1 106 ? -2.513 3.184 19.895 1.00 86.44 106 ALA A CA 1
ATOM 842 C C . ALA A 1 106 ? -4.015 2.862 19.979 1.00 86.44 106 ALA A C 1
ATOM 844 O O . ALA A 1 106 ? -4.516 2.630 21.079 1.00 86.44 106 ALA A O 1
ATOM 845 N N . GLY A 1 107 ? -4.702 2.768 18.834 1.00 82.44 107 GLY A N 1
ATOM 846 C CA . GLY A 1 107 ? -6.107 2.356 18.755 1.00 82.44 107 GLY A CA 1
ATOM 847 C C . GLY A 1 107 ? -6.339 0.967 19.349 1.00 82.44 107 GLY A C 1
ATOM 848 O O . GLY A 1 107 ? -7.138 0.822 20.270 1.00 82.44 107 GLY A O 1
ATOM 849 N N . LYS A 1 108 ? -5.542 -0.032 18.939 1.00 81.50 108 LYS A N 1
ATOM 850 C CA . LYS A 1 108 ? -5.619 -1.398 19.494 1.00 81.50 108 LYS A CA 1
ATOM 851 C C . LYS A 1 108 ? -5.399 -1.443 21.006 1.00 81.50 108 LYS A C 1
ATOM 853 O O . LYS A 1 108 ? -6.011 -2.251 21.704 1.00 81.50 108 LYS A O 1
ATOM 858 N N . ARG A 1 109 ? -4.506 -0.600 21.539 1.00 79.94 109 ARG A N 1
ATOM 859 C CA . ARG A 1 109 ? -4.287 -0.508 22.991 1.00 79.94 109 ARG A CA 1
ATOM 860 C C . ARG A 1 109 ? -5.530 0.036 23.697 1.00 79.94 109 ARG A C 1
ATOM 862 O O . ARG A 1 109 ? -5.967 -0.574 24.667 1.00 79.94 109 ARG A O 1
ATOM 869 N N . ALA A 1 110 ? -6.110 1.120 23.186 1.00 79.94 110 ALA A N 1
ATOM 870 C CA . ALA A 1 110 ? -7.338 1.694 23.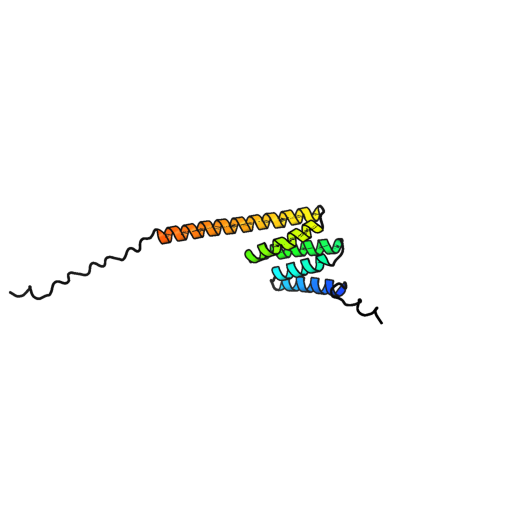730 1.00 79.94 110 ALA A CA 1
ATOM 871 C C . ALA A 1 110 ? -8.512 0.697 23.682 1.00 79.94 110 ALA A C 1
ATOM 873 O O . ALA A 1 110 ? -9.211 0.533 24.679 1.00 79.94 110 ALA A O 1
ATOM 874 N N . GLU A 1 111 ? -8.688 -0.031 22.575 1.00 79.31 111 GLU A N 1
ATOM 875 C CA . GLU A 1 111 ? -9.712 -1.081 22.452 1.00 79.31 111 GLU A CA 1
ATOM 876 C C . GLU A 1 111 ? -9.545 -2.177 23.513 1.00 79.31 111 GLU A C 1
ATOM 878 O O . GLU A 1 111 ? -10.510 -2.549 24.181 1.00 79.31 111 GLU A O 1
ATOM 883 N N . ARG A 1 112 ? -8.312 -2.653 23.736 1.00 82.50 112 ARG A N 1
ATOM 884 C CA . ARG A 1 112 ? -8.015 -3.653 24.776 1.00 82.50 112 ARG A CA 1
ATOM 885 C C . ARG A 1 112 ? -8.271 -3.131 26.187 1.00 82.50 112 ARG A C 1
ATOM 887 O O . ARG A 1 112 ? -8.771 -3.873 27.028 1.00 82.50 112 ARG A O 1
ATOM 894 N N . GLU A 1 113 ? -7.939 -1.873 26.463 1.00 84.69 113 GLU A N 1
ATOM 895 C CA . GLU A 1 113 ? -8.204 -1.242 27.761 1.00 84.69 113 GLU A CA 1
ATOM 896 C C . GLU A 1 113 ? -9.707 -1.124 28.045 1.00 84.69 113 GLU A C 1
ATOM 898 O O . GLU A 1 113 ? -10.143 -1.346 29.180 1.00 84.69 113 GLU A O 1
ATOM 903 N N . VAL A 1 114 ? -10.500 -0.807 27.019 1.00 79.00 114 VAL A N 1
ATOM 904 C CA . VAL A 1 114 ? -11.964 -0.761 27.099 1.00 79.00 114 VAL A CA 1
ATOM 905 C C . VAL A 1 114 ? -12.541 -2.164 27.292 1.00 79.00 114 VAL A C 1
ATOM 907 O O . VAL A 1 114 ? -13.326 -2.359 28.220 1.00 79.00 114 VAL A O 1
ATOM 910 N N . ALA A 1 115 ? -12.110 -3.153 26.504 1.00 78.81 115 ALA A N 1
ATOM 911 C CA . ALA A 1 115 ? -12.536 -4.547 26.655 1.00 78.81 115 ALA A CA 1
ATOM 912 C C . ALA A 1 115 ? -12.241 -5.078 28.069 1.00 78.81 115 ALA A C 1
ATOM 914 O O . ALA A 1 115 ? -13.148 -5.513 28.773 1.00 78.81 115 ALA A O 1
ATOM 915 N N . GLY A 1 116 ? -11.014 -4.886 28.565 1.00 80.19 116 GLY A N 1
ATOM 916 C CA . GLY A 1 116 ? -10.642 -5.279 29.926 1.00 80.19 116 GLY A CA 1
ATOM 917 C C . GLY A 1 116 ? -11.354 -4.484 31.031 1.00 80.19 116 GLY A C 1
ATOM 918 O O . GLY A 1 116 ? -11.346 -4.888 32.196 1.00 80.19 116 GLY A O 1
ATOM 919 N N . ARG A 1 117 ? -11.960 -3.328 30.726 1.00 78.19 117 ARG A N 1
ATOM 920 C CA . ARG A 1 117 ? -12.861 -2.621 31.651 1.00 78.19 117 ARG A CA 1
ATOM 921 C C . ARG A 1 117 ? -14.242 -3.278 31.671 1.00 78.19 117 ARG A C 1
ATOM 923 O O . ARG A 1 117 ? -14.776 -3.464 32.761 1.00 78.19 117 ARG A O 1
ATOM 930 N N . PHE A 1 118 ? -14.788 -3.649 30.514 1.00 71.62 118 PHE A N 1
ATOM 931 C CA . PHE A 1 118 ? -16.054 -4.382 30.429 1.00 71.62 118 PHE A CA 1
ATOM 932 C C . PHE A 1 118 ? -15.970 -5.757 31.097 1.00 71.62 118 PHE A C 1
ATOM 934 O O . PHE A 1 118 ? -16.853 -6.077 31.888 1.00 71.62 118 PHE A O 1
ATOM 941 N N . ASP A 1 119 ? -14.879 -6.501 30.900 1.00 77.81 119 ASP A N 1
ATOM 942 C CA . ASP A 1 119 ? -14.658 -7.793 31.567 1.00 77.81 119 ASP A CA 1
ATOM 943 C C . ASP A 1 119 ? -14.666 -7.651 33.096 1.00 77.81 119 ASP A C 1
ATOM 945 O O . ASP A 1 119 ? -15.280 -8.443 33.809 1.00 77.81 119 ASP A O 1
ATOM 949 N N . ARG A 1 120 ? -14.037 -6.589 33.619 1.00 73.31 120 ARG A N 1
ATOM 950 C CA . ARG A 1 120 ? -14.031 -6.288 35.059 1.00 73.31 120 ARG A CA 1
ATOM 951 C C . ARG A 1 120 ? -15.403 -5.889 35.589 1.00 73.31 120 ARG A C 1
ATOM 953 O O . ARG A 1 120 ? -15.722 -6.247 36.716 1.00 73.31 120 ARG A O 1
ATOM 960 N N . ILE A 1 121 ? -16.206 -5.166 34.808 1.00 68.56 121 ILE A N 1
ATOM 961 C CA . ILE A 1 121 ? -17.589 -4.841 35.182 1.00 68.56 121 ILE A CA 1
ATOM 962 C C . ILE A 1 121 ? -18.431 -6.120 35.208 1.00 68.56 121 ILE A C 1
ATOM 964 O O . ILE A 1 121 ? -19.110 -6.361 36.199 1.00 68.56 121 ILE A O 1
ATOM 968 N N . GLY A 1 122 ? -18.339 -6.968 34.178 1.00 62.75 122 GLY A N 1
ATOM 969 C CA . GLY A 1 122 ? -19.044 -8.251 34.122 1.00 62.75 122 GLY A CA 1
ATOM 970 C C . GLY A 1 122 ? -18.666 -9.191 35.270 1.00 62.75 122 GLY A C 1
ATOM 971 O O . GLY A 1 122 ? -19.543 -9.797 35.873 1.00 62.75 122 GLY A O 1
ATOM 972 N N . ALA A 1 123 ? -17.384 -9.244 35.641 1.00 62.34 123 ALA A N 1
ATOM 973 C CA . ALA A 1 123 ? -16.910 -10.012 36.794 1.00 62.34 123 ALA A CA 1
ATOM 974 C C . ALA A 1 123 ? -17.311 -9.407 38.156 1.00 62.34 123 ALA A C 1
ATOM 976 O O . ALA A 1 123 ? -17.375 -10.125 39.152 1.00 62.34 123 ALA A O 1
ATOM 977 N N . ALA A 1 124 ? -17.565 -8.095 38.220 1.00 58.00 124 ALA A N 1
ATOM 978 C CA . ALA A 1 124 ? -17.979 -7.390 39.434 1.00 58.00 124 ALA A CA 1
ATOM 979 C C . ALA A 1 124 ? -19.501 -7.370 39.650 1.00 58.00 124 ALA A C 1
ATOM 981 O O . ALA A 1 124 ? -19.946 -6.899 40.696 1.00 58.00 124 ALA A O 1
ATOM 982 N N . VAL A 1 125 ? -20.299 -7.875 38.703 1.00 52.31 125 VAL A N 1
ATOM 983 C CA . VAL A 1 125 ? -21.705 -8.207 38.943 1.00 52.31 125 VAL A CA 1
ATOM 984 C C . VAL A 1 125 ? -21.722 -9.612 39.549 1.00 52.31 125 VAL A C 1
ATOM 986 O O . VAL A 1 125 ? -21.635 -10.585 38.801 1.00 52.31 125 VAL A O 1
ATOM 989 N N . PRO A 1 126 ? -21.804 -9.779 40.887 1.00 53.88 126 PRO A N 1
ATOM 990 C CA . PRO A 1 126 ? -22.116 -11.093 41.421 1.00 53.88 126 PRO A CA 1
ATOM 991 C C . PRO A 1 126 ? -23.452 -11.500 40.803 1.00 53.88 126 PRO A C 1
ATOM 993 O O . PRO A 1 126 ? -24.368 -10.676 40.751 1.00 53.88 126 PRO A O 1
ATOM 996 N N . GLU A 1 127 ? -23.565 -12.739 40.320 1.00 56.22 127 GLU A N 1
ATOM 997 C CA . GLU A 1 127 ? -24.856 -13.334 39.985 1.00 56.22 127 GLU A CA 1
ATOM 998 C C . GLU A 1 127 ? -25.743 -13.239 41.230 1.00 56.22 127 GLU A C 1
ATOM 1000 O O . GLU A 1 127 ? -25.751 -14.109 42.104 1.00 56.22 127 GLU A O 1
ATOM 1005 N N . ALA A 1 128 ? -26.478 -12.137 41.352 1.00 53.38 128 ALA A N 1
ATOM 1006 C CA . ALA A 1 128 ? -27.532 -11.987 42.317 1.00 53.38 128 ALA A CA 1
ATOM 1007 C C . ALA A 1 128 ? -28.637 -12.909 41.821 1.00 53.38 128 ALA A C 1
ATOM 1009 O O . ALA A 1 128 ? -29.551 -12.482 41.119 1.00 53.38 128 ALA A O 1
ATOM 1010 N N . ARG A 1 129 ? -28.524 -14.206 42.144 1.00 52.44 129 ARG A N 1
ATOM 1011 C CA . ARG A 1 129 ? -29.656 -15.121 42.063 1.00 52.44 129 ARG A CA 1
ATOM 1012 C C . ARG A 1 129 ? -30.788 -14.418 42.803 1.00 52.44 129 ARG A C 1
ATOM 1014 O O . ARG A 1 129 ? -30.625 -14.171 44.005 1.00 52.44 129 ARG A O 1
ATOM 1021 N N . PRO A 1 130 ? -31.895 -14.054 42.138 1.00 47.66 130 PRO A N 1
ATOM 1022 C CA . PRO A 1 130 ? -33.026 -13.522 42.863 1.00 47.66 130 PRO A CA 1
ATOM 1023 C C . PRO A 1 130 ? -33.419 -14.596 43.875 1.00 47.66 130 PRO A C 1
ATOM 1025 O O . PRO A 1 130 ? -33.769 -15.718 43.504 1.00 47.66 130 PRO A O 1
ATOM 1028 N N . ARG A 1 131 ? -33.292 -14.285 45.170 1.00 51.03 131 ARG A N 1
ATOM 1029 C CA . ARG A 1 131 ? -33.939 -15.076 46.214 1.00 51.03 131 ARG A CA 1
ATOM 1030 C C . ARG A 1 131 ? -35.430 -14.858 46.018 1.00 51.03 131 ARG A C 1
ATOM 1032 O O . ARG A 1 131 ? -36.005 -13.920 46.560 1.00 51.03 131 ARG A O 1
ATOM 1039 N N . VAL A 1 132 ? -36.034 -15.694 45.184 1.00 50.88 132 VAL A N 1
ATOM 1040 C CA . VAL A 1 132 ? -37.479 -15.848 45.146 1.00 50.88 132 VAL A CA 1
ATOM 1041 C C . VAL A 1 132 ? -37.838 -16.544 46.454 1.00 50.88 132 VAL A C 1
ATOM 1043 O O . VAL A 1 132 ? -37.787 -17.766 46.557 1.00 50.88 132 VAL A O 1
ATOM 1046 N N . SER A 1 133 ? -38.116 -15.757 47.491 1.00 52.19 133 SER A N 1
ATOM 1047 C CA . SER A 1 133 ? -38.853 -16.249 48.649 1.00 52.19 133 SER A CA 1
ATOM 1048 C C . SER A 1 133 ? -40.267 -16.547 48.159 1.00 52.19 133 SER A C 1
ATOM 1050 O O . SER A 1 133 ? -41.088 -15.640 48.034 1.00 52.19 133 SER A O 1
ATOM 1052 N N . GLY A 1 134 ? -40.515 -17.803 47.787 1.00 50.97 134 GLY A N 1
ATOM 1053 C CA . GLY A 1 134 ? -41.863 -18.294 47.531 1.00 50.97 134 GLY A CA 1
ATOM 1054 C C . GLY A 1 134 ? -42.723 -18.169 48.796 1.00 50.97 134 GLY A C 1
ATOM 1055 O O . GLY A 1 134 ? -42.183 -18.179 49.908 1.00 50.97 134 GLY A O 1
ATOM 1056 N N . PRO A 1 135 ? -44.046 -18.009 48.657 1.00 54.38 135 PRO A N 1
ATOM 1057 C CA .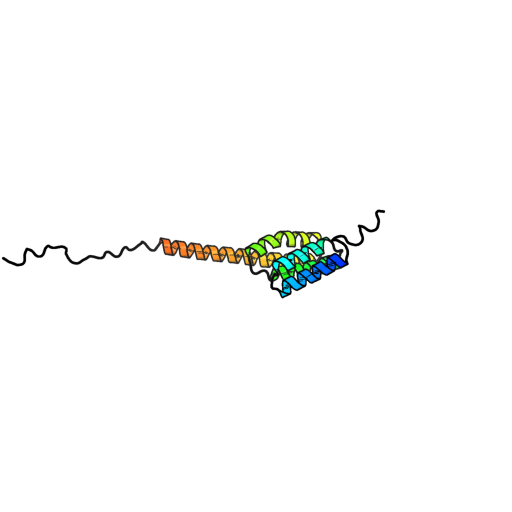 PRO A 1 135 ? -44.932 -17.945 49.804 1.00 54.38 135 PRO A CA 1
ATOM 1058 C C . PRO A 1 135 ? -45.012 -19.330 50.456 1.00 54.38 135 PRO A C 1
ATOM 1060 O O . PRO A 1 135 ? -45.579 -20.244 49.880 1.00 54.38 135 PRO A O 1
ATOM 1063 N N . ASP A 1 136 ? -44.421 -19.446 51.646 1.00 53.62 136 ASP A N 1
ATOM 1064 C CA . ASP A 1 136 ? -44.874 -20.281 52.766 1.00 53.62 136 ASP A CA 1
ATOM 1065 C C . ASP A 1 136 ? -45.461 -21.660 52.369 1.00 53.62 136 ASP A C 1
ATOM 1067 O O . ASP A 1 136 ? -46.678 -21.827 52.289 1.00 53.62 136 ASP A O 1
ATOM 1071 N N . ASP A 1 137 ? -44.598 -22.669 52.181 1.00 53.62 137 ASP A N 1
ATOM 1072 C CA . ASP A 1 137 ? -44.968 -24.093 52.042 1.00 53.62 137 ASP A CA 1
ATOM 1073 C C . ASP A 1 137 ? -45.469 -24.675 53.382 1.00 53.62 137 ASP A C 1
ATOM 1075 O O . AS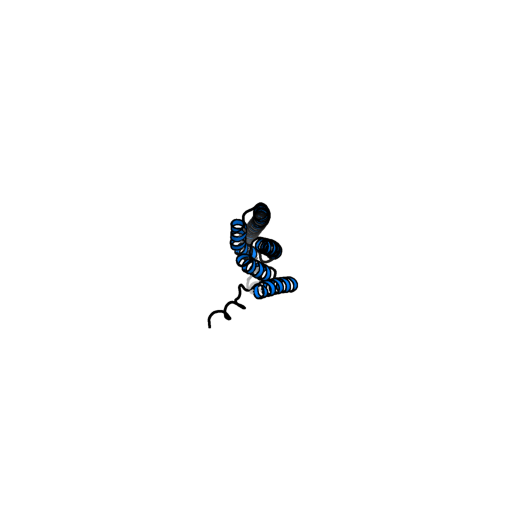P A 1 137 ? -44.949 -25.662 53.911 1.00 53.62 137 ASP A O 1
ATOM 1079 N N . ARG A 1 138 ? -46.481 -24.049 53.986 1.00 57.81 138 ARG A N 1
ATOM 1080 C CA . ARG A 1 138 ? -47.208 -24.637 55.111 1.00 57.81 138 ARG A CA 1
ATOM 1081 C C . ARG A 1 138 ? -48.405 -25.426 54.569 1.00 57.81 138 ARG A C 1
ATOM 1083 O O . ARG A 1 138 ? -49.258 -24.835 53.906 1.00 57.81 138 ARG A O 1
ATOM 1090 N N . PRO A 1 139 ? -48.503 -26.741 54.850 1.00 45.84 139 PRO A N 1
ATOM 1091 C CA . PRO A 1 139 ? -49.646 -27.539 54.429 1.00 45.84 139 PRO A CA 1
ATOM 1092 C C . PRO A 1 139 ? -50.953 -26.946 54.976 1.00 45.84 139 PRO A C 1
ATOM 1094 O O . PRO A 1 139 ? -51.034 -26.563 56.144 1.00 45.84 139 PRO A O 1
ATOM 1097 N N . LEU A 1 140 ? -51.990 -26.913 54.136 1.00 53.44 140 LEU A N 1
ATOM 1098 C CA . LEU A 1 140 ? -53.326 -26.362 54.417 1.00 53.44 140 LEU A CA 1
ATOM 1099 C C . LEU A 1 140 ? -54.144 -27.137 55.478 1.00 53.44 140 LEU A C 1
ATOM 1101 O O . LEU A 1 140 ? -55.334 -26.879 55.642 1.00 53.44 140 LEU A O 1
ATOM 1105 N N . GLU A 1 141 ? -53.544 -28.059 56.231 1.00 49.06 141 GLU A N 1
ATOM 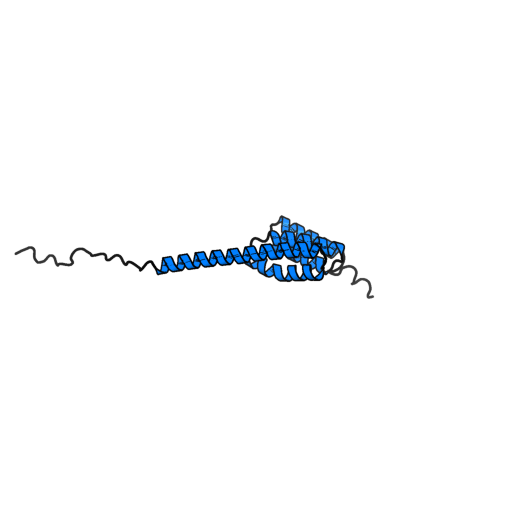1106 C CA . GLU A 1 141 ? -54.270 -28.967 57.133 1.00 49.06 141 GLU A CA 1
ATOM 1107 C C . GLU A 1 141 ? -54.441 -28.468 58.579 1.00 49.06 141 GLU A C 1
ATOM 1109 O O . GLU A 1 141 ? -54.908 -29.215 59.432 1.00 49.06 141 GLU A O 1
ATOM 1114 N N . SER A 1 142 ? -54.135 -27.205 58.890 1.00 53.34 142 SER A N 1
ATOM 1115 C CA . SER A 1 142 ? -54.313 -26.665 60.254 1.00 53.34 142 SER A CA 1
ATOM 1116 C C . SER A 1 142 ? -55.407 -25.603 60.406 1.00 53.34 142 SER A C 1
ATOM 1118 O O . SER A 1 142 ? -55.490 -24.960 61.448 1.00 53.34 142 SER A O 1
ATOM 1120 N N . ARG A 1 143 ? -56.281 -25.406 59.405 1.00 49.56 143 ARG A N 1
ATOM 1121 C CA . ARG A 1 143 ? -57.370 -24.403 59.475 1.00 49.56 143 ARG A CA 1
ATOM 1122 C C . ARG A 1 143 ? -58.774 -24.950 59.734 1.00 49.56 143 ARG A C 1
ATOM 1124 O O . ARG A 1 143 ? -59.729 -24.182 59.687 1.00 49.56 143 ARG A O 1
ATOM 1131 N N . LEU A 1 144 ? -58.911 -26.228 60.072 1.00 50.72 144 LEU A N 1
ATOM 1132 C CA . LEU A 1 144 ? -60.168 -26.784 60.575 1.00 50.72 144 LEU A CA 1
ATOM 1133 C C . LEU A 1 144 ? -59.899 -27.740 61.740 1.00 50.72 144 LEU A C 1
ATOM 1135 O O . LEU A 1 144 ? -59.784 -28.947 61.533 1.00 50.72 144 LEU A O 1
ATOM 1139 N N . LYS A 1 145 ? -59.794 -27.176 62.948 1.00 44.16 145 LYS A N 1
ATOM 1140 C CA . LYS A 1 145 ? -60.393 -27.666 64.202 1.00 44.16 145 LYS A CA 1
ATOM 1141 C C . LYS A 1 145 ? -60.139 -26.674 65.330 1.00 44.16 145 LYS A C 1
ATOM 1143 O O . LYS A 1 145 ? -58.972 -26.262 65.489 1.00 44.16 145 LYS A O 1
#

Sequence (145 aa):
MRRVEREHDASHPYALRARELYAHALMEHGDPAAAAEEYMAVAQVWGDEEYWENLCRACDCWGRVVDLALAEEMARPLLRLLRAGGGAEGDKLRRFVRARLHALSAGKRAEREVAGRFDRIGAAVPEARPRVSGPDDRPLESRLK

Radius of gyration: 30.42 Å; chains: 1; bounding box: 78×42×95 Å

Secondary structure (DSSP, 8-state):
--SSTTSSSTTSHHHHHHHHHHHHHHHHTT-HHHHHHHHHHHHTTS-HHHHHHHHHHHHHHHHH---HHHHHHHHHHHHHHHHHH-HHHHHHHHHHHHHHHHHHHHHHHHHHHHHHHHHHHHHHS---------S----GGGS--

pLDDT: mean 82.94, std 17.85, range [43.53, 98.62]

Organism: NCBI:txid310781